Protein AF-A0A966RPZ7-F1 (afdb_monomer_lite)

pLDDT: mean 86.46, std 8.62, range [53.06, 96.19]

Secondary structure (DSSP, 8-state):
-HHHHHHHTS-HHHHHHH-SSHHHHHHHHHHHHHHHHHHHHHHHHHH-SSHHHHHHHHHHHHHHHH--GGG-HHHHHHHH-HHHHHHHHHHHHHHHHHHHHHHHHHHHHTTSS-TT--HHHHHHHHHHHHHHTT-TTTS-TTT--HHHHHHHHHHTT--

Structure (mmCIF, N/CA/C/O backbone):
data_AF-A0A966RPZ7-F1
#
_entry.id   AF-A0A966RPZ7-F1
#
loop_
_atom_site.group_PDB
_atom_site.id
_atom_site.type_symbol
_atom_site.label_atom_id
_atom_site.label_alt_id
_atom_site.label_comp_id
_atom_site.label_asym_id
_atom_site.label_entity_id
_atom_site.label_seq_id
_atom_site.pdbx_PDB_ins_code
_atom_site.Cartn_x
_atom_site.Cartn_y
_atom_site.Cartn_z
_atom_site.occupancy
_atom_site.B_iso_or_equiv
_atom_site.auth_seq_id
_atom_site.auth_comp_id
_atom_site.auth_asym_id
_atom_site.auth_atom_id
_atom_site.pdbx_PDB_model_num
ATOM 1 N N . MET A 1 1 ? 14.849 2.216 -19.683 1.00 87.88 1 MET A N 1
ATOM 2 C CA . MET A 1 1 ? 16.317 2.163 -19.504 1.00 87.88 1 MET A CA 1
ATOM 3 C C . MET A 1 1 ? 16.959 3.356 -20.179 1.00 87.88 1 MET A C 1
ATOM 5 O O . MET A 1 1 ? 17.577 4.141 -19.484 1.00 87.88 1 MET A O 1
ATOM 9 N N . ASP A 1 2 ? 16.749 3.534 -21.484 1.00 91.69 2 ASP A N 1
ATOM 10 C CA . ASP A 1 2 ? 17.320 4.649 -22.257 1.00 91.69 2 ASP A CA 1
ATOM 11 C C . ASP A 1 2 ? 16.908 6.021 -21.721 1.00 91.69 2 ASP A C 1
ATOM 13 O O . ASP A 1 2 ? 17.770 6.815 -21.358 1.00 91.69 2 ASP A O 1
ATOM 17 N N . GLU A 1 3 ? 15.604 6.250 -21.570 1.00 92.88 3 GLU A N 1
ATOM 18 C CA . GLU A 1 3 ? 15.068 7.498 -21.011 1.00 92.88 3 GLU A CA 1
ATOM 19 C C . GLU A 1 3 ? 15.597 7.771 -19.597 1.00 92.88 3 GLU A C 1
ATOM 21 O O . GLU A 1 3 ? 15.973 8.893 -19.278 1.00 92.88 3 GLU A O 1
ATOM 26 N N . ILE A 1 4 ? 15.705 6.731 -18.763 1.00 92.56 4 ILE A N 1
ATOM 27 C CA . ILE A 1 4 ? 16.219 6.838 -17.389 1.00 92.56 4 ILE A CA 1
ATOM 28 C C . ILE A 1 4 ? 17.702 7.227 -17.405 1.00 92.56 4 ILE A C 1
ATOM 30 O O . ILE A 1 4 ? 18.104 8.148 -16.701 1.00 92.56 4 ILE A O 1
ATOM 34 N N . ALA A 1 5 ? 18.510 6.568 -18.238 1.00 94.56 5 ALA A N 1
ATOM 35 C CA . ALA A 1 5 ? 19.933 6.861 -18.386 1.00 94.56 5 ALA A CA 1
ATOM 36 C C . ALA A 1 5 ? 20.159 8.305 -18.859 1.00 94.56 5 ALA A C 1
ATOM 38 O O . ALA A 1 5 ? 20.987 9.019 -18.294 1.00 94.56 5 ALA A O 1
ATOM 39 N N . GLN A 1 6 ? 19.372 8.752 -19.843 1.00 95.81 6 GLN A N 1
ATOM 40 C CA . GLN A 1 6 ? 19.404 10.122 -20.347 1.00 95.81 6 GLN A CA 1
ATOM 41 C C . GLN A 1 6 ? 19.022 11.133 -19.261 1.00 95.81 6 GLN A C 1
ATOM 43 O O . GLN A 1 6 ? 19.740 12.113 -19.061 1.00 95.81 6 GLN A O 1
ATOM 48 N N . HIS A 1 7 ? 17.932 10.885 -18.531 1.00 95.50 7 HIS A N 1
ATOM 49 C CA . HIS A 1 7 ? 17.450 11.784 -17.482 1.00 95.50 7 HIS A CA 1
ATOM 50 C C . HIS A 1 7 ? 18.437 11.887 -16.310 1.00 95.50 7 HIS A C 1
ATOM 52 O O . HIS A 1 7 ? 18.670 12.970 -15.781 1.00 95.50 7 HIS A O 1
ATOM 58 N N . MET A 1 8 ? 19.078 10.771 -15.950 1.00 94.50 8 MET A N 1
ATOM 59 C CA . MET A 1 8 ? 20.100 10.702 -14.902 1.00 94.50 8 MET A CA 1
ATOM 60 C C . MET A 1 8 ? 21.499 11.133 -15.372 1.00 94.50 8 MET A C 1
ATOM 62 O O . MET A 1 8 ? 22.409 11.208 -14.551 1.00 94.50 8 MET A O 1
ATOM 66 N N . ARG A 1 9 ? 21.691 11.412 -16.670 1.00 95.81 9 ARG A N 1
ATOM 67 C CA . ARG A 1 9 ? 22.994 11.732 -17.288 1.00 95.81 9 ARG A CA 1
ATOM 68 C C . ARG A 1 9 ? 24.070 10.667 -17.025 1.00 95.81 9 ARG A C 1
ATOM 70 O O . ARG A 1 9 ? 25.238 10.988 -16.816 1.00 95.81 9 ARG A O 1
ATOM 77 N N . ILE A 1 10 ? 23.680 9.393 -17.062 1.00 96.06 10 ILE A N 1
ATOM 78 C CA . ILE A 1 10 ? 24.576 8.236 -16.910 1.00 96.06 10 ILE A CA 1
ATOM 79 C C . ILE A 1 10 ? 24.491 7.317 -18.127 1.00 96.06 10 ILE A C 1
ATOM 81 O O . ILE A 1 10 ? 23.576 7.404 -18.943 1.00 96.06 10 ILE A O 1
ATOM 85 N N . SER A 1 11 ? 25.441 6.391 -18.254 1.00 96.19 11 SER A N 1
ATOM 86 C CA . SER A 1 11 ? 25.375 5.385 -19.314 1.00 96.19 11 SER A CA 1
ATOM 87 C C . SER A 1 11 ? 24.310 4.324 -19.006 1.00 96.19 11 SER A C 1
ATOM 89 O O . SER A 1 11 ? 24.119 3.937 -17.851 1.00 96.19 11 SER A O 1
ATOM 91 N N . LYS A 1 12 ? 23.678 3.750 -20.040 1.00 94.00 12 LYS A N 1
ATOM 92 C CA . LYS A 1 12 ? 22.817 2.561 -19.870 1.00 94.00 12 LYS A CA 1
ATOM 93 C C . LYS A 1 12 ? 23.569 1.420 -19.184 1.00 94.00 12 LYS A C 1
ATOM 95 O O . LYS A 1 12 ? 22.989 0.698 -18.382 1.00 94.00 12 LYS A O 1
ATOM 100 N N . LYS A 1 13 ? 24.866 1.277 -19.494 1.00 94.69 13 LYS A N 1
ATOM 101 C CA . LYS A 1 13 ? 25.752 0.266 -18.906 1.00 94.69 13 LYS A CA 1
ATOM 102 C C . LYS A 1 13 ? 25.809 0.404 -17.385 1.00 94.69 13 LYS A C 1
ATOM 104 O O . LYS A 1 13 ? 25.763 -0.607 -16.700 1.00 94.69 13 LYS A O 1
ATOM 109 N N . THR A 1 14 ? 25.819 1.632 -16.867 1.00 95.12 14 THR A N 1
ATOM 110 C CA . THR A 1 14 ? 25.744 1.910 -15.426 1.00 95.12 14 THR A CA 1
ATOM 111 C C . THR A 1 14 ? 24.462 1.346 -14.819 1.00 95.12 14 THR A C 1
ATOM 113 O O . THR A 1 14 ? 24.525 0.681 -13.795 1.00 95.12 14 THR A O 1
ATOM 116 N N . ILE A 1 15 ? 23.308 1.529 -15.468 1.00 94.00 15 ILE A N 1
ATOM 117 C CA . ILE A 1 15 ? 22.042 0.965 -14.974 1.00 94.00 15 ILE A CA 1
ATOM 118 C C . ILE A 1 15 ? 22.072 -0.566 -15.032 1.00 94.00 15 ILE A C 1
ATOM 120 O O . ILE A 1 15 ? 21.718 -1.208 -14.051 1.00 94.00 15 ILE A O 1
ATOM 124 N N . TYR A 1 16 ? 22.539 -1.156 -16.137 1.00 94.19 16 TYR A N 1
ATOM 125 C CA . TYR A 1 16 ? 22.589 -2.615 -16.302 1.00 94.19 16 TYR A CA 1
ATOM 126 C C . TYR A 1 16 ? 23.537 -3.326 -15.327 1.00 94.19 16 TYR A C 1
ATOM 128 O O . TYR A 1 16 ? 23.308 -4.492 -15.021 1.00 94.19 16 TYR A O 1
ATOM 136 N N . ILE A 1 17 ? 24.566 -2.639 -14.814 1.00 94.81 17 ILE A N 1
ATOM 137 C CA . ILE A 1 17 ? 25.428 -3.169 -13.743 1.00 94.81 17 ILE A CA 1
ATOM 138 C C . ILE A 1 17 ? 24.614 -3.456 -12.474 1.00 94.81 17 ILE A C 1
ATOM 140 O O . ILE A 1 17 ? 24.878 -4.442 -11.793 1.00 94.81 17 ILE A O 1
ATOM 144 N N . HIS A 1 18 ? 23.626 -2.615 -12.165 1.00 93.56 18 HIS A N 1
ATOM 145 C CA . HIS A 1 18 ? 22.795 -2.755 -10.967 1.00 93.56 18 HIS A CA 1
ATOM 146 C C . HIS A 1 18 ? 21.485 -3.506 -11.233 1.00 93.56 18 HIS A C 1
ATOM 148 O O . HIS A 1 18 ? 21.003 -4.230 -10.367 1.00 93.56 18 HIS A O 1
ATOM 154 N N . PHE A 1 19 ? 20.924 -3.357 -12.433 1.00 95.44 19 PHE A N 1
ATOM 155 C CA . PHE A 1 19 ? 19.638 -3.924 -12.828 1.00 95.44 19 PHE A CA 1
ATOM 156 C C . PHE A 1 19 ? 19.771 -4.655 -14.171 1.00 95.44 19 PHE A C 1
ATOM 158 O O . PHE A 1 19 ? 19.612 -4.035 -15.228 1.00 95.44 19 PHE A O 1
ATOM 165 N N . PRO A 1 20 ? 20.046 -5.972 -14.147 1.00 91.50 20 PRO A N 1
ATOM 166 C CA . PRO A 1 20 ? 20.156 -6.828 -15.326 1.00 91.50 20 PRO A CA 1
ATOM 167 C C . PRO A 1 20 ? 19.054 -6.657 -16.379 1.00 91.50 20 PRO A C 1
ATOM 169 O O . PRO A 1 20 ? 19.309 -6.821 -17.571 1.00 91.50 20 PRO A O 1
ATOM 172 N N . ASN A 1 21 ? 17.827 -6.332 -15.967 1.00 92.50 21 ASN A N 1
ATOM 173 C CA . ASN A 1 21 ? 16.709 -6.102 -16.874 1.00 92.50 21 ASN A CA 1
ATOM 174 C C . ASN A 1 21 ? 15.728 -5.043 -16.332 1.00 92.50 21 ASN A C 1
ATOM 176 O O . ASN A 1 21 ? 15.803 -4.611 -15.180 1.00 92.50 21 ASN A O 1
ATOM 180 N N . LYS A 1 22 ? 14.793 -4.615 -17.193 1.00 91.44 22 LYS A N 1
ATOM 181 C CA . LYS A 1 22 ? 13.767 -3.613 -16.856 1.00 91.44 22 LYS A CA 1
ATOM 182 C C . LYS A 1 22 ? 12.842 -4.085 -15.730 1.00 91.44 22 LYS A C 1
ATOM 184 O O . LYS A 1 22 ? 12.452 -3.264 -14.910 1.00 91.44 22 LYS A O 1
ATOM 189 N N . GLU A 1 23 ? 12.493 -5.370 -15.697 1.00 93.81 23 GLU A N 1
ATOM 190 C CA . GLU A 1 23 ? 11.582 -5.932 -14.692 1.00 93.81 23 GLU A CA 1
ATOM 191 C C . GLU A 1 23 ? 12.173 -5.819 -13.282 1.00 93.81 23 GLU A C 1
ATOM 193 O O . GLU A 1 23 ? 11.491 -5.341 -12.382 1.00 93.81 23 GLU A O 1
ATOM 198 N N . GLN A 1 24 ? 13.461 -6.125 -13.111 1.00 94.88 24 GLN A N 1
ATOM 199 C CA . GLN A 1 24 ? 14.155 -5.982 -11.832 1.00 94.88 24 GLN A CA 1
ATOM 200 C C . GLN A 1 24 ? 14.241 -4.519 -11.380 1.00 94.88 24 GLN A C 1
ATOM 202 O O . GLN A 1 24 ? 14.012 -4.225 -10.212 1.00 94.88 24 GLN A O 1
ATOM 207 N N . LEU A 1 25 ? 14.513 -3.582 -12.296 1.00 94.88 25 LEU A N 1
ATOM 208 C CA . LEU A 1 25 ? 14.484 -2.152 -11.967 1.00 94.88 25 LEU A CA 1
ATOM 209 C C . LEU A 1 25 ? 13.090 -1.704 -11.499 1.00 94.88 25 LEU A C 1
ATOM 211 O O . LEU A 1 25 ? 12.975 -0.943 -10.540 1.00 94.88 25 LEU A O 1
ATOM 215 N N . VAL A 1 26 ? 12.033 -2.166 -12.175 1.00 94.44 26 VAL A N 1
ATOM 216 C CA . VAL A 1 26 ? 10.645 -1.859 -11.801 1.00 94.44 26 VAL A CA 1
ATOM 217 C C . VAL A 1 26 ? 10.303 -2.460 -10.441 1.00 94.44 26 VAL A C 1
ATOM 219 O O . VAL A 1 26 ? 9.694 -1.776 -9.621 1.00 94.44 26 VAL A O 1
ATOM 222 N N . GLU A 1 27 ? 10.709 -3.702 -10.179 1.00 94.88 27 GLU A N 1
ATOM 223 C CA . GLU A 1 27 ? 10.473 -4.366 -8.898 1.00 94.88 27 GLU A CA 1
ATOM 224 C C . GLU A 1 27 ? 11.138 -3.616 -7.745 1.00 94.88 27 GLU A C 1
ATOM 226 O O . GLU A 1 27 ? 10.456 -3.249 -6.788 1.00 94.88 27 GLU A O 1
ATOM 231 N N . GLU A 1 28 ? 12.435 -3.335 -7.858 1.00 95.38 28 GLU A N 1
ATOM 232 C CA . GLU A 1 28 ? 13.187 -2.636 -6.814 1.00 95.38 28 GLU A CA 1
ATOM 233 C C . GLU A 1 28 ? 12.661 -1.213 -6.600 1.00 95.38 28 GLU A C 1
ATOM 235 O O . GLU A 1 28 ? 12.504 -0.771 -5.461 1.00 95.38 28 GLU A O 1
ATOM 240 N N . SER A 1 29 ? 12.294 -0.505 -7.674 1.00 93.12 29 SER A N 1
ATOM 241 C CA . SER A 1 29 ? 11.678 0.821 -7.573 1.00 93.12 29 SER A CA 1
ATOM 242 C C . SER A 1 29 ? 10.329 0.776 -6.847 1.00 93.12 29 SER A C 1
ATOM 244 O O . SER A 1 29 ? 10.091 1.576 -5.939 1.00 93.12 29 SER A O 1
ATOM 246 N N . ALA A 1 30 ? 9.464 -0.178 -7.198 1.00 92.19 30 ALA A N 1
ATOM 247 C CA . ALA A 1 30 ? 8.144 -0.309 -6.593 1.00 92.19 30 ALA A CA 1
ATOM 248 C C . ALA A 1 30 ? 8.225 -0.746 -5.122 1.00 92.19 30 ALA A C 1
ATOM 250 O O . ALA A 1 30 ? 7.494 -0.220 -4.282 1.00 92.19 30 ALA A O 1
ATOM 251 N N . ILE A 1 31 ? 9.139 -1.665 -4.789 1.00 92.25 31 ILE A N 1
ATOM 252 C CA . ILE A 1 31 ? 9.399 -2.088 -3.408 1.00 92.25 31 ILE A CA 1
ATOM 253 C C . ILE A 1 31 ? 9.951 -0.929 -2.579 1.00 92.25 31 ILE A C 1
ATOM 255 O O . ILE A 1 31 ? 9.432 -0.676 -1.494 1.00 92.25 31 ILE A O 1
ATOM 259 N N . THR A 1 32 ? 10.942 -0.199 -3.094 1.00 93.44 32 THR A N 1
ATOM 260 C CA . THR A 1 32 ? 11.539 0.949 -2.394 1.00 93.44 32 THR A CA 1
ATOM 261 C C . THR A 1 32 ? 10.487 2.018 -2.099 1.00 93.44 32 THR A C 1
ATOM 263 O O . THR A 1 32 ? 10.404 2.535 -0.985 1.00 93.44 32 THR A O 1
ATOM 266 N N . HIS A 1 33 ? 9.632 2.327 -3.078 1.00 89.25 33 HIS A N 1
ATOM 267 C CA . HIS A 1 33 ? 8.550 3.290 -2.893 1.00 89.25 33 HIS A CA 1
ATOM 268 C C . HIS A 1 33 ? 7.498 2.800 -1.885 1.00 89.25 33 HIS A C 1
ATOM 270 O O . HIS A 1 33 ? 7.073 3.557 -1.014 1.00 89.25 33 HIS A O 1
ATOM 276 N N . PHE A 1 34 ? 7.124 1.519 -1.945 1.00 88.69 34 PHE A N 1
ATOM 277 C CA . PHE A 1 34 ? 6.230 0.907 -0.964 1.00 88.69 34 PHE A CA 1
ATOM 278 C 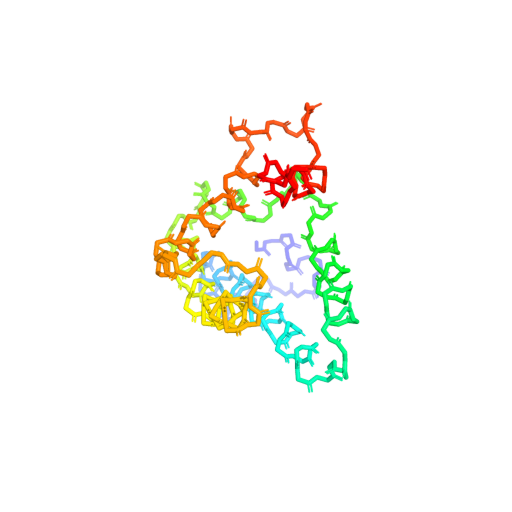C . PHE A 1 34 ? 6.802 0.988 0.460 1.00 88.69 34 PHE A C 1
ATOM 280 O O . PHE A 1 34 ? 6.102 1.383 1.390 1.00 88.69 34 PHE A O 1
ATOM 287 N N . GLU A 1 35 ? 8.077 0.646 0.645 1.00 91.44 35 GLU A N 1
ATOM 288 C CA . GLU A 1 35 ? 8.745 0.704 1.949 1.00 91.44 35 GLU A CA 1
ATOM 289 C C . GLU A 1 35 ? 8.816 2.128 2.497 1.00 91.44 35 GLU A C 1
ATOM 291 O O . GLU A 1 35 ? 8.581 2.330 3.690 1.00 91.44 35 GLU A O 1
ATOM 296 N N . TYR A 1 36 ? 9.057 3.112 1.628 1.00 90.75 36 TYR A N 1
ATOM 297 C CA . TYR A 1 36 ? 8.995 4.524 1.987 1.00 90.75 36 TYR A CA 1
ATOM 298 C C . TYR A 1 36 ? 7.615 4.905 2.548 1.00 90.75 36 TYR A C 1
ATOM 300 O O . TYR A 1 36 ? 7.535 5.444 3.653 1.00 90.75 36 TYR A O 1
ATOM 308 N N . ILE A 1 37 ? 6.526 4.563 1.847 1.00 86.75 37 ILE A N 1
ATOM 309 C CA . ILE A 1 37 ? 5.154 4.871 2.290 1.00 86.75 37 ILE A CA 1
ATOM 310 C C . ILE A 1 37 ? 4.825 4.162 3.611 1.00 86.75 37 ILE A C 1
ATOM 312 O O . ILE A 1 37 ? 4.330 4.789 4.547 1.00 86.75 37 ILE A O 1
ATOM 316 N N . ILE A 1 38 ? 5.130 2.867 3.732 1.00 87.25 38 ILE A N 1
ATOM 317 C CA . ILE A 1 38 ? 4.894 2.119 4.977 1.00 87.25 38 ILE A CA 1
ATOM 318 C C . ILE A 1 38 ? 5.695 2.712 6.140 1.00 87.25 38 ILE A C 1
ATOM 320 O O . ILE A 1 38 ? 5.180 2.802 7.255 1.00 87.25 38 ILE A O 1
ATOM 324 N N . GLY A 1 39 ? 6.938 3.131 5.893 1.00 90.38 39 GLY A N 1
ATOM 325 C CA . GLY A 1 39 ? 7.760 3.826 6.879 1.00 90.38 39 GLY A CA 1
ATOM 326 C C . GLY A 1 39 ? 7.086 5.103 7.376 1.00 90.38 39 GLY A C 1
ATOM 327 O O . GLY A 1 39 ? 6.960 5.292 8.584 1.00 90.38 39 GLY A O 1
ATOM 328 N N . ARG A 1 40 ? 6.567 5.927 6.458 1.00 89.56 40 ARG A N 1
ATOM 329 C CA . ARG A 1 40 ? 5.824 7.158 6.773 1.00 89.56 40 ARG A CA 1
ATOM 330 C C . ARG A 1 40 ? 4.585 6.890 7.623 1.00 89.56 40 ARG A C 1
ATOM 332 O O . ARG A 1 40 ? 4.412 7.545 8.648 1.00 89.56 40 ARG A O 1
ATOM 339 N N . ILE A 1 41 ? 3.773 5.901 7.246 1.00 86.88 41 ILE A N 1
ATOM 340 C CA . ILE A 1 41 ? 2.580 5.491 8.006 1.00 86.88 41 ILE A CA 1
ATOM 341 C C . ILE A 1 41 ? 2.969 5.088 9.432 1.00 86.88 41 ILE A C 1
ATOM 343 O O . ILE A 1 41 ? 2.403 5.601 10.392 1.00 86.88 41 ILE A O 1
ATOM 347 N N . LYS A 1 42 ? 3.986 4.228 9.586 1.00 87.00 42 LYS A N 1
ATOM 348 C CA . LYS A 1 42 ? 4.474 3.795 10.906 1.00 87.00 42 LYS A CA 1
ATOM 349 C C . LYS A 1 42 ? 4.985 4.970 11.741 1.00 87.00 42 LYS A C 1
ATOM 351 O O . LYS A 1 42 ? 4.731 5.019 12.941 1.00 87.00 42 LYS A O 1
ATOM 356 N N . THR A 1 43 ? 5.696 5.917 11.130 1.00 90.50 43 THR A N 1
ATOM 357 C CA . THR A 1 43 ? 6.157 7.131 11.815 1.00 90.50 43 THR A CA 1
ATOM 358 C C . THR A 1 43 ? 4.986 7.972 12.314 1.00 90.50 43 THR A C 1
ATOM 360 O O . THR A 1 43 ? 5.003 8.366 13.477 1.00 90.50 43 THR A O 1
ATOM 363 N N . ILE A 1 44 ? 3.968 8.200 11.478 1.00 88.38 44 ILE A N 1
ATOM 364 C CA . ILE A 1 44 ? 2.758 8.946 11.853 1.00 88.38 44 ILE A CA 1
ATOM 365 C C . ILE A 1 44 ? 2.063 8.266 13.037 1.00 88.38 44 ILE A C 1
ATOM 367 O O . ILE A 1 44 ? 1.853 8.910 14.063 1.00 88.38 44 ILE A O 1
ATOM 371 N N . SER A 1 45 ? 1.805 6.959 12.946 1.00 82.94 45 SER A N 1
ATOM 372 C CA . SER A 1 45 ? 1.154 6.201 14.022 1.00 82.94 45 SER A CA 1
ATOM 373 C C . SER A 1 45 ? 1.939 6.210 15.335 1.00 82.94 45 SER A C 1
ATOM 375 O O . SER A 1 45 ? 1.347 6.274 16.406 1.00 82.94 45 SER A O 1
ATOM 377 N N . ASN A 1 46 ? 3.274 6.191 15.283 1.00 85.94 46 ASN A N 1
ATOM 378 C CA . ASN A 1 46 ? 4.104 6.218 16.491 1.00 85.94 46 ASN A CA 1
ATOM 379 C C . ASN A 1 46 ? 4.227 7.614 17.126 1.00 85.94 46 ASN A C 1
ATOM 381 O O . ASN A 1 46 ? 4.533 7.717 18.312 1.00 85.94 46 ASN A O 1
ATOM 385 N N . GLN A 1 47 ? 4.068 8.687 16.347 1.00 88.50 47 GLN A N 1
ATOM 386 C CA . GLN A 1 47 ? 4.257 10.068 16.811 1.00 88.50 47 GLN A CA 1
ATOM 387 C C . GLN A 1 47 ? 2.945 10.777 17.154 1.00 88.50 47 GLN A C 1
ATOM 389 O O . GLN A 1 47 ? 2.963 11.800 17.848 1.00 88.50 47 GLN A O 1
ATOM 394 N N . ALA A 1 48 ? 1.814 10.272 16.662 1.00 80.31 48 ALA A N 1
ATOM 395 C CA . ALA A 1 48 ? 0.521 10.875 16.908 1.00 80.31 48 ALA A CA 1
ATOM 396 C C . ALA A 1 48 ? 0.144 10.778 18.392 1.00 80.31 48 ALA A C 1
ATOM 398 O O . ALA A 1 48 ? 0.066 9.704 18.983 1.00 80.31 48 ALA A O 1
ATOM 399 N N . LYS A 1 49 ? -0.101 11.941 18.999 1.00 76.31 49 LYS A N 1
ATOM 400 C CA . LYS A 1 49 ? -0.533 12.056 20.401 1.00 76.31 49 LYS A CA 1
ATOM 401 C C . LYS A 1 49 ? -2.037 11.840 20.574 1.00 76.31 49 LYS A C 1
ATOM 403 O O . LYS A 1 49 ? -2.487 11.575 21.682 1.00 76.31 49 LYS A O 1
ATOM 408 N N . ASP A 1 50 ? -2.790 11.988 19.488 1.00 78.81 50 ASP A N 1
ATOM 409 C CA . ASP A 1 50 ? -4.247 11.932 19.441 1.00 78.81 50 ASP A CA 1
ATOM 410 C C . ASP A 1 50 ? -4.680 11.145 18.185 1.00 78.81 50 ASP A C 1
ATOM 412 O O . ASP A 1 50 ? -4.169 11.442 17.096 1.00 78.81 50 ASP A O 1
ATOM 416 N N . PRO A 1 51 ? -5.613 10.178 18.299 1.00 73.12 51 PRO A N 1
ATOM 417 C CA . PRO A 1 51 ? -6.145 9.424 17.159 1.00 73.12 51 PRO A CA 1
ATOM 418 C C . PRO A 1 51 ? -6.714 10.288 16.018 1.00 73.12 51 PRO A C 1
ATOM 420 O O . PRO A 1 51 ? -6.618 9.909 14.854 1.00 73.12 51 PRO A O 1
ATOM 423 N N . ILE A 1 52 ? -7.285 11.460 16.311 1.00 75.44 52 ILE A N 1
ATOM 424 C CA . ILE A 1 52 ? -7.806 12.396 15.303 1.00 75.44 52 ILE A CA 1
ATOM 425 C C . ILE A 1 52 ? -6.652 13.020 14.508 1.00 75.44 52 ILE A C 1
ATOM 427 O O . ILE A 1 52 ? -6.725 13.135 13.282 1.00 75.44 52 ILE A O 1
ATOM 431 N N . ILE A 1 53 ? -5.562 13.391 15.190 1.00 79.62 53 ILE A N 1
ATOM 432 C CA . ILE A 1 53 ? -4.355 13.926 14.542 1.00 79.62 53 ILE A CA 1
ATOM 433 C C . ILE A 1 53 ? -3.703 12.844 13.678 1.00 79.62 53 ILE A C 1
ATOM 435 O O . ILE A 1 53 ? -3.304 13.136 12.549 1.00 79.62 53 ILE A O 1
ATOM 439 N N . GLU A 1 54 ? -3.641 11.605 14.176 1.00 82.12 54 GLU A N 1
ATOM 440 C CA . GLU A 1 54 ? -3.160 10.449 13.415 1.00 82.12 54 GLU A CA 1
ATOM 441 C C . GLU A 1 54 ? -3.947 10.288 12.111 1.00 82.12 54 GLU A C 1
ATOM 443 O O . GLU A 1 54 ? -3.366 10.292 11.026 1.00 82.12 54 GLU A O 1
ATOM 448 N N . LEU A 1 55 ? -5.278 10.230 12.205 1.00 78.44 55 LEU A N 1
ATOM 449 C CA . LEU A 1 55 ? -6.168 10.072 11.055 1.00 78.44 55 LEU A CA 1
ATOM 450 C C . LEU A 1 55 ? -5.994 11.194 10.030 1.00 78.44 55 LEU A C 1
ATOM 452 O O . LEU A 1 55 ? -5.901 10.927 8.831 1.00 78.44 55 LEU A O 1
ATOM 456 N N . TYR A 1 56 ? -5.909 12.447 10.484 1.00 78.94 56 TYR A N 1
ATOM 457 C CA . TYR A 1 56 ? -5.687 13.583 9.593 1.00 78.94 56 TYR A CA 1
ATOM 458 C C . TYR A 1 56 ? -4.339 13.487 8.863 1.00 78.94 56 TYR A C 1
ATOM 460 O O . TYR A 1 56 ? -4.267 13.713 7.652 1.00 78.94 56 TYR A O 1
ATOM 468 N N . GLN A 1 57 ? -3.270 13.116 9.573 1.00 84.88 57 GLN A N 1
ATOM 469 C CA . GLN A 1 57 ? -1.937 12.957 8.988 1.00 84.88 57 GLN A CA 1
ATOM 470 C C . GLN A 1 57 ? -1.875 11.783 8.005 1.00 84.88 57 GLN A C 1
ATOM 472 O O . GLN A 1 57 ? -1.328 11.944 6.915 1.00 84.88 57 GLN A O 1
ATOM 477 N N . LEU A 1 58 ? -2.491 10.645 8.337 1.00 83.69 58 LEU A N 1
ATOM 478 C CA . LEU A 1 58 ? -2.598 9.490 7.443 1.00 83.69 58 LEU A CA 1
ATOM 479 C C . LEU A 1 58 ? -3.396 9.828 6.178 1.00 83.69 58 LEU A C 1
ATOM 481 O O . LEU A 1 58 ? -2.956 9.507 5.075 1.00 83.69 58 LEU A O 1
ATOM 485 N N . LYS A 1 59 ? -4.526 10.535 6.308 1.00 78.19 59 LYS A N 1
ATOM 486 C CA . LYS A 1 59 ? -5.327 10.997 5.162 1.00 78.19 59 LYS A CA 1
ATOM 487 C C . LYS A 1 59 ? -4.544 11.960 4.268 1.00 78.19 59 LYS A C 1
ATOM 489 O O . LYS A 1 59 ? -4.622 11.870 3.040 1.00 78.19 59 LYS A O 1
ATOM 494 N N . LYS A 1 60 ? -3.777 12.874 4.870 1.00 81.88 60 LYS A N 1
ATOM 495 C CA . LYS A 1 60 ? -2.919 13.810 4.135 1.00 81.88 60 LYS A CA 1
ATOM 496 C C . LYS A 1 60 ? -1.828 13.071 3.361 1.00 81.88 60 LYS A C 1
ATOM 498 O O . LYS A 1 60 ? -1.644 13.357 2.183 1.00 81.88 60 LYS A O 1
ATOM 503 N N . GLU A 1 61 ? -1.150 12.120 4.001 1.00 82.50 61 GLU A N 1
ATOM 504 C CA . GLU A 1 61 ? -0.130 11.290 3.354 1.00 82.50 61 GLU A CA 1
ATOM 505 C C . GLU A 1 61 ? -0.743 10.482 2.200 1.00 82.50 61 GLU A C 1
ATOM 507 O O . GLU A 1 61 ? -0.223 10.513 1.091 1.00 82.50 61 GLU A O 1
ATOM 512 N N . ALA A 1 62 ? -1.900 9.843 2.408 1.00 75.19 62 ALA A N 1
ATOM 513 C CA . ALA A 1 62 ? -2.590 9.086 1.362 1.00 75.19 62 ALA A CA 1
ATOM 514 C C . ALA A 1 62 ? -2.931 9.960 0.142 1.00 75.19 62 ALA A C 1
ATOM 516 O O . ALA A 1 62 ? -2.582 9.611 -0.982 1.00 75.19 62 ALA A O 1
ATOM 517 N N . THR A 1 63 ? -3.533 11.135 0.353 1.00 70.31 63 THR A N 1
ATOM 518 C CA . THR A 1 63 ? -3.916 12.056 -0.738 1.00 70.31 63 THR A CA 1
ATOM 519 C C . THR A 1 63 ? -2.719 12.488 -1.596 1.00 70.31 63 THR A C 1
ATOM 521 O O . THR A 1 63 ? -2.850 12.634 -2.811 1.00 70.31 63 THR A O 1
ATOM 524 N N . GLN A 1 64 ? -1.531 12.650 -1.000 1.00 72.31 64 GLN A N 1
ATOM 525 C CA . GLN A 1 64 ? -0.318 13.009 -1.746 1.00 72.31 64 GLN A CA 1
ATOM 526 C C . GLN A 1 64 ? 0.086 11.933 -2.761 1.00 72.31 64 GLN A C 1
ATOM 528 O O . GLN A 1 64 ? 0.539 12.271 -3.853 1.00 72.31 64 GLN A O 1
ATOM 533 N N . HIS A 1 65 ? -0.139 10.658 -2.440 1.00 69.62 65 HIS A N 1
ATOM 534 C CA . HIS A 1 65 ? 0.249 9.523 -3.285 1.00 69.62 65 HIS A CA 1
ATOM 535 C C . HIS A 1 65 ? -0.862 9.046 -4.237 1.00 69.62 65 HIS A C 1
ATOM 537 O O . HIS A 1 65 ? -0.598 8.239 -5.124 1.00 69.62 65 HIS A O 1
ATOM 543 N N . LEU A 1 66 ? -2.090 9.560 -4.098 1.00 62.94 66 LEU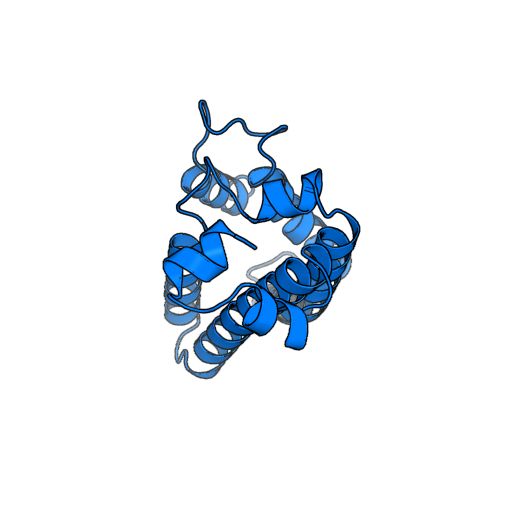 A N 1
ATOM 544 C CA . LEU A 1 66 ? -3.245 9.196 -4.939 1.00 62.94 66 LEU A CA 1
ATOM 545 C C . LEU A 1 66 ? -3.458 10.133 -6.144 1.00 62.94 66 LEU A C 1
ATOM 547 O O . LEU A 1 66 ? -4.225 9.818 -7.045 1.00 62.94 66 LEU A O 1
ATOM 551 N N . SER A 1 67 ? -2.771 11.276 -6.189 1.00 53.06 6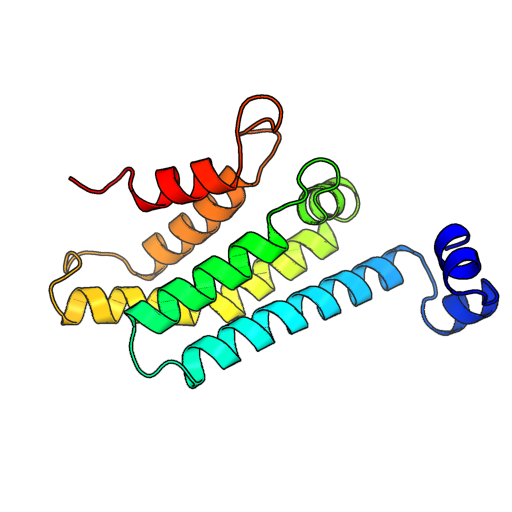7 SER A N 1
ATOM 552 C CA . SER A 1 67 ? -3.135 12.428 -7.032 1.00 53.06 67 SER A CA 1
ATOM 553 C C . SER A 1 67 ? -2.697 12.394 -8.512 1.00 53.06 67 SER A C 1
ATOM 555 O O . SER A 1 67 ? -2.666 13.438 -9.158 1.00 53.06 67 SER A O 1
ATOM 557 N N . ASN A 1 68 ? -2.380 11.234 -9.102 1.00 54.72 68 ASN A N 1
ATOM 558 C CA . ASN A 1 68 ? -1.965 11.177 -10.517 1.00 54.72 68 ASN A CA 1
ATOM 559 C C . ASN A 1 68 ? -2.481 9.927 -11.256 1.00 54.72 68 ASN A C 1
ATOM 561 O O . ASN A 1 68 ? -1.757 8.965 -11.520 1.00 54.72 68 ASN A O 1
ATOM 565 N N . GLU A 1 69 ? -3.768 9.956 -11.600 1.00 56.12 69 GLU A N 1
ATOM 566 C CA . GLU A 1 69 ? -4.540 8.789 -12.047 1.00 56.12 69 GLU A CA 1
ATOM 567 C C . GLU A 1 69 ? -4.236 8.337 -13.488 1.00 56.12 69 GLU A C 1
ATOM 569 O O . GLU A 1 69 ? -4.120 7.138 -13.742 1.00 56.12 69 GLU A O 1
ATOM 574 N N . LYS A 1 70 ? -3.992 9.266 -14.428 1.00 53.44 70 LYS A N 1
ATOM 575 C CA . LYS A 1 70 ? -3.722 8.937 -15.849 1.00 53.44 70 LYS A CA 1
ATOM 576 C C . LYS A 1 70 ? -2.469 8.083 -16.078 1.00 53.44 70 LYS A C 1
ATOM 578 O O . LYS A 1 70 ? -2.361 7.432 -17.110 1.00 53.44 70 LYS A O 1
ATOM 583 N N . ASN A 1 71 ? -1.540 8.072 -15.122 1.00 59.97 71 ASN A N 1
ATOM 584 C CA . ASN A 1 71 ? -0.311 7.277 -15.149 1.00 59.97 71 ASN A CA 1
ATOM 585 C C . ASN A 1 71 ? -0.168 6.408 -13.892 1.00 59.97 71 ASN A C 1
ATOM 587 O O . ASN A 1 71 ? 0.963 6.107 -13.504 1.00 59.97 71 ASN A O 1
ATOM 591 N N . SER A 1 72 ? -1.285 6.015 -13.259 1.00 72.38 72 SER A N 1
ATOM 592 C CA . SER A 1 72 ? -1.283 5.301 -11.976 1.00 72.38 72 SER A CA 1
ATOM 593 C C . SER A 1 72 ? -0.250 4.164 -11.967 1.00 72.38 72 SER A C 1
ATOM 595 O O . SER A 1 72 ? -0.387 3.194 -12.727 1.00 72.38 72 SER A O 1
ATOM 597 N N . PRO A 1 73 ? 0.791 4.248 -11.116 1.00 77.44 73 PRO A N 1
ATOM 598 C CA . PRO A 1 73 ? 1.789 3.192 -10.999 1.00 77.44 73 PRO A CA 1
ATOM 599 C C . PRO A 1 73 ? 1.158 1.841 -10.655 1.00 77.44 73 PRO A C 1
ATOM 601 O O . PRO A 1 73 ? 1.630 0.807 -11.119 1.00 77.44 73 PRO A O 1
ATOM 604 N N . GLN A 1 74 ? 0.052 1.841 -9.901 1.00 78.56 74 GLN A N 1
ATOM 605 C CA . GLN A 1 74 ? -0.670 0.621 -9.544 1.00 78.56 74 GLN A CA 1
ATOM 606 C C . GLN A 1 74 ? -1.281 -0.064 -10.769 1.00 78.56 74 GLN A C 1
ATOM 608 O O . GLN A 1 74 ? -1.079 -1.265 -10.946 1.00 78.56 74 GLN A O 1
ATOM 613 N N . TYR A 1 75 ? -1.953 0.692 -11.645 1.00 79.81 75 TYR A N 1
ATOM 614 C CA . TYR A 1 75 ? -2.526 0.142 -12.877 1.00 79.81 75 TYR A CA 1
ATOM 615 C C . TYR A 1 75 ? -1.436 -0.406 -13.806 1.00 79.81 75 TYR A C 1
ATOM 617 O O . TYR A 1 75 ? -1.545 -1.517 -14.328 1.00 79.81 75 TYR A O 1
ATOM 625 N N . GLN A 1 76 ? -0.336 0.335 -13.970 1.00 84.69 76 GLN A N 1
ATOM 626 C CA . GLN A 1 76 ? 0.791 -0.120 -14.788 1.00 84.69 76 GLN A CA 1
ATOM 627 C C . GLN A 1 76 ? 1.422 -1.405 -14.235 1.00 84.69 76 GLN A C 1
ATOM 629 O O . GLN A 1 76 ? 1.733 -2.318 -15.004 1.00 84.69 76 GLN A O 1
ATOM 634 N N . LEU A 1 77 ? 1.579 -1.512 -12.912 1.00 88.50 77 LEU A N 1
ATOM 635 C CA . LEU A 1 77 ? 2.064 -2.731 -12.268 1.00 88.50 77 LEU A CA 1
ATOM 636 C C . LEU A 1 77 ? 1.089 -3.896 -12.462 1.00 88.50 77 LEU A C 1
ATOM 638 O O . LEU A 1 77 ? 1.529 -4.989 -12.800 1.00 88.50 77 LEU A O 1
ATOM 642 N N . GLN A 1 78 ? -0.217 -3.680 -12.304 1.00 86.69 78 GLN A N 1
ATOM 643 C CA . GLN A 1 78 ? -1.227 -4.721 -12.509 1.00 86.69 78 GLN A CA 1
ATOM 644 C C . GLN A 1 78 ? -1.219 -5.248 -13.951 1.00 86.69 78 GLN A C 1
ATOM 646 O O . GLN A 1 78 ? -1.222 -6.462 -14.156 1.00 86.69 78 GLN A O 1
ATOM 651 N N . LYS A 1 79 ? -1.162 -4.348 -14.941 1.00 86.44 79 LYS A N 1
ATOM 652 C CA . LYS A 1 79 ? -1.240 -4.688 -16.368 1.00 86.44 79 LYS A CA 1
ATOM 653 C C . LYS A 1 79 ? 0.041 -5.309 -16.916 1.00 86.44 79 LYS A C 1
ATOM 655 O O . LYS A 1 79 ? -0.019 -6.295 -17.645 1.00 86.44 79 LYS A O 1
ATOM 660 N N . PHE A 1 80 ? 1.195 -4.723 -16.600 1.00 91.06 80 PHE A N 1
ATOM 661 C CA . PHE A 1 80 ? 2.466 -5.089 -17.234 1.00 91.06 80 PHE A CA 1
ATOM 662 C C . PHE A 1 80 ? 3.373 -5.943 -16.343 1.00 91.06 80 PHE A C 1
ATOM 664 O O . PHE A 1 80 ? 4.239 -6.641 -16.865 1.00 91.06 80 PHE A O 1
ATOM 671 N N . TYR A 1 81 ? 3.175 -5.926 -15.020 1.00 93.88 81 TYR A N 1
ATOM 672 C CA . TYR A 1 81 ? 4.007 -6.654 -14.055 1.00 93.88 81 TYR A CA 1
ATOM 673 C C . TYR A 1 81 ? 3.171 -7.358 -12.965 1.00 93.88 81 TYR A C 1
ATOM 675 O O . TYR A 1 81 ? 3.389 -7.144 -11.765 1.00 93.88 81 TYR A O 1
ATOM 683 N N . PRO A 1 82 ? 2.222 -8.241 -13.338 1.00 92.62 82 PRO A N 1
ATOM 684 C CA . PRO A 1 82 ? 1.240 -8.806 -12.407 1.00 92.62 82 PRO A CA 1
ATOM 685 C C . PRO A 1 82 ? 1.871 -9.568 -11.230 1.00 92.62 82 PRO A C 1
ATOM 687 O O . PRO A 1 82 ? 1.323 -9.575 -10.128 1.00 92.62 82 PRO A O 1
ATOM 690 N N . LYS A 1 83 ? 3.055 -10.172 -11.416 1.00 95.19 83 LYS A N 1
ATOM 691 C CA . LYS A 1 83 ? 3.801 -10.837 -10.332 1.00 95.19 83 LYS A CA 1
ATOM 692 C C . LYS A 1 83 ? 4.262 -9.844 -9.258 1.00 95.19 83 LYS A C 1
ATOM 694 O O . LYS A 1 83 ? 4.074 -10.111 -8.069 1.00 95.19 83 LYS A O 1
ATOM 699 N N . ILE A 1 84 ? 4.809 -8.698 -9.673 1.00 94.69 84 ILE A N 1
ATOM 700 C CA . ILE A 1 84 ? 5.234 -7.613 -8.776 1.00 94.69 84 ILE A 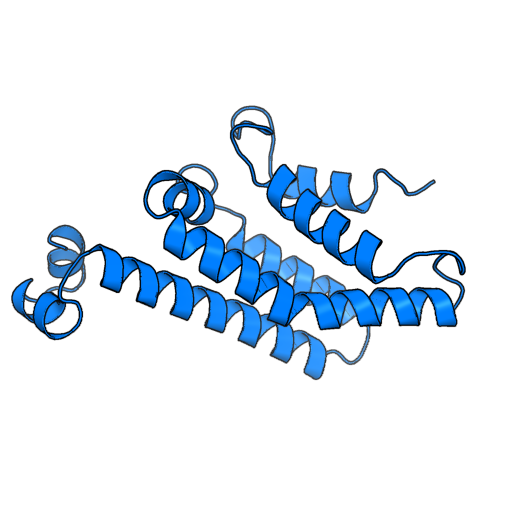CA 1
ATOM 701 C C . ILE A 1 84 ? 4.006 -7.047 -8.056 1.00 94.69 84 ILE A C 1
ATOM 703 O O . ILE A 1 84 ? 4.009 -6.928 -6.832 1.00 94.69 84 ILE A O 1
ATOM 707 N N . TYR A 1 85 ? 2.918 -6.799 -8.790 1.00 91.38 85 TYR A N 1
ATOM 708 C CA . TYR A 1 85 ? 1.657 -6.322 -8.217 1.00 91.38 85 TYR A CA 1
ATOM 709 C C . TYR A 1 85 ? 1.114 -7.260 -7.124 1.00 91.38 85 TYR A C 1
ATOM 711 O O . TYR A 1 85 ? 0.828 -6.823 -6.008 1.00 91.38 85 TYR A O 1
ATOM 719 N N . VAL A 1 86 ? 1.041 -8.571 -7.387 1.00 92.31 86 VAL A N 1
ATOM 720 C CA . VAL A 1 86 ? 0.590 -9.566 -6.395 1.00 92.31 86 VAL A CA 1
ATOM 721 C C . VAL A 1 86 ? 1.513 -9.605 -5.172 1.00 92.31 86 VAL A C 1
ATOM 723 O O . VAL A 1 86 ? 1.029 -9.729 -4.043 1.00 92.31 86 VAL A O 1
ATOM 726 N N . LYS A 1 87 ? 2.833 -9.488 -5.367 1.00 93.56 87 LYS A N 1
ATOM 727 C CA . LYS A 1 87 ? 3.815 -9.434 -4.273 1.00 93.56 87 LYS A CA 1
ATOM 728 C C . LYS A 1 87 ? 3.585 -8.210 -3.382 1.00 93.56 87 LYS A C 1
ATOM 730 O O . LYS A 1 87 ? 3.491 -8.369 -2.163 1.00 93.56 87 LYS A O 1
ATOM 735 N N . LEU A 1 88 ? 3.421 -7.025 -3.972 1.00 90.75 88 LEU A N 1
ATOM 736 C CA . LEU A 1 88 ? 3.132 -5.788 -3.239 1.00 90.75 88 LEU A CA 1
ATOM 737 C C . LEU A 1 88 ? 1.790 -5.864 -2.507 1.00 90.75 88 LEU A C 1
ATOM 739 O O . LEU A 1 88 ? 1.741 -5.566 -1.320 1.00 90.75 88 LEU A O 1
ATOM 743 N N . LYS A 1 89 ? 0.736 -6.378 -3.151 1.00 89.00 89 LYS A N 1
ATOM 744 C CA . LYS A 1 89 ? -0.591 -6.573 -2.542 1.00 89.00 89 LYS A CA 1
ATOM 745 C C . LYS A 1 89 ? -0.537 -7.433 -1.276 1.00 89.00 89 LYS A C 1
ATOM 747 O O . LYS A 1 89 ? -1.154 -7.113 -0.259 1.00 89.00 89 LYS A O 1
ATOM 752 N N . LYS A 1 90 ? 0.209 -8.542 -1.325 1.00 91.62 90 LYS A N 1
ATOM 753 C CA . LYS A 1 90 ? 0.410 -9.420 -0.160 1.00 91.62 90 LYS A CA 1
ATOM 754 C C . LYS A 1 90 ? 1.181 -8.706 0.948 1.00 91.62 90 LYS A C 1
ATOM 756 O O . LYS A 1 90 ? 0.834 -8.852 2.119 1.00 91.62 90 LYS A O 1
ATOM 761 N N . ARG A 1 91 ? 2.215 -7.941 0.586 1.00 91.25 91 ARG A N 1
ATOM 762 C CA . ARG A 1 91 ? 3.034 -7.194 1.545 1.00 91.25 91 ARG A CA 1
ATOM 763 C C . ARG A 1 91 ? 2.242 -6.069 2.209 1.00 91.25 91 ARG A C 1
ATOM 765 O O . ARG A 1 91 ? 2.289 -5.956 3.424 1.00 91.25 91 ARG A O 1
ATOM 772 N N . GLU A 1 92 ? 1.457 -5.320 1.446 1.00 88.12 92 GLU A N 1
ATOM 773 C CA . GLU A 1 92 ? 0.537 -4.292 1.940 1.00 88.12 92 GLU A CA 1
ATOM 774 C C . GLU A 1 92 ? -0.416 -4.854 2.996 1.00 88.12 92 GLU A C 1
ATOM 776 O O . GLU A 1 92 ? -0.466 -4.347 4.113 1.00 88.12 92 GLU A O 1
ATOM 781 N N . PHE A 1 93 ? -1.112 -5.952 2.683 1.00 90.31 93 PHE A N 1
ATOM 782 C CA . PHE A 1 93 ? -2.021 -6.585 3.640 1.00 90.31 93 PHE A CA 1
ATOM 783 C C . PHE A 1 93 ? -1.287 -7.069 4.898 1.00 90.31 93 PHE A C 1
ATOM 785 O O . PHE A 1 93 ? -1.789 -6.916 6.007 1.00 90.31 93 PHE A O 1
ATOM 792 N N . LYS A 1 94 ? -0.080 -7.627 4.751 1.00 90.88 94 LYS A N 1
ATOM 793 C CA . LYS A 1 94 ? 0.731 -8.084 5.887 1.00 90.88 94 LYS A CA 1
ATOM 794 C C . LYS A 1 94 ? 1.171 -6.927 6.792 1.00 90.88 94 LYS A C 1
ATOM 796 O O . LYS A 1 94 ? 1.120 -7.070 8.012 1.00 90.88 94 LYS A O 1
ATOM 801 N N . GLU A 1 95 ? 1.629 -5.823 6.205 1.00 88.25 95 GLU A N 1
ATOM 802 C CA . GLU A 1 95 ? 2.170 -4.679 6.945 1.00 88.25 95 GLU A CA 1
ATOM 803 C C . GLU A 1 95 ? 1.062 -3.822 7.563 1.00 88.25 95 GLU A C 1
ATOM 805 O O . GLU A 1 95 ? 1.164 -3.466 8.732 1.00 88.25 95 GLU A O 1
ATOM 810 N N . LEU A 1 96 ? -0.003 -3.524 6.813 1.00 85.31 96 LEU A N 1
ATOM 811 C CA . LEU A 1 96 ? -1.068 -2.607 7.237 1.00 85.31 96 LEU A CA 1
ATOM 812 C C . LEU A 1 96 ? -2.280 -3.315 7.853 1.00 85.31 96 LEU A C 1
ATOM 814 O O . LEU A 1 96 ? -2.981 -2.732 8.679 1.00 85.31 96 LEU A O 1
ATOM 818 N N . GLY A 1 97 ? -2.518 -4.583 7.510 1.00 88.69 97 GLY A N 1
ATOM 819 C CA . GLY A 1 97 ? -3.684 -5.330 7.987 1.00 88.69 97 GLY A CA 1
ATOM 820 C C . GLY A 1 97 ? -3.716 -5.487 9.506 1.00 88.69 97 GLY A C 1
ATOM 821 O O . GLY A 1 97 ? -4.791 -5.433 10.097 1.00 88.69 97 GLY A O 1
ATOM 822 N N . LYS A 1 98 ? -2.550 -5.598 10.161 1.00 86.19 98 LYS A N 1
ATOM 823 C CA . LYS A 1 98 ? -2.457 -5.636 11.631 1.00 86.19 98 LYS A CA 1
ATOM 824 C C . LYS A 1 98 ? -2.890 -4.322 12.279 1.00 86.19 98 LYS A C 1
ATOM 826 O O . LYS A 1 98 ? -3.632 -4.360 13.254 1.00 86.19 98 LYS A O 1
ATOM 831 N N . PHE A 1 99 ? -2.460 -3.183 11.731 1.00 82.75 99 PHE A N 1
ATOM 832 C CA . PHE A 1 99 ? -2.875 -1.868 12.225 1.00 82.75 99 PHE A CA 1
ATOM 833 C C . PHE A 1 99 ? -4.389 -1.717 12.118 1.00 82.75 99 PHE A C 1
ATOM 835 O O . PHE A 1 99 ? -5.048 -1.428 13.111 1.00 82.75 99 PHE A O 1
ATOM 842 N N . PHE A 1 100 ? -4.949 -2.028 10.947 1.00 86.00 100 PHE A N 1
ATOM 843 C CA . PHE A 1 100 ? -6.388 -1.945 10.728 1.00 86.00 100 PHE A CA 1
ATOM 844 C C . PHE A 1 100 ? -7.175 -2.893 11.643 1.00 86.00 100 PHE A C 1
ATOM 846 O O . PHE A 1 100 ? -8.112 -2.467 12.313 1.00 86.00 100 PHE A O 1
ATOM 853 N N . SER A 1 101 ? -6.750 -4.157 11.752 1.00 91.00 101 SER A N 1
ATOM 854 C CA . SER A 1 101 ? -7.385 -5.143 12.638 1.00 91.00 101 SER A CA 1
ATOM 855 C C . SER A 1 101 ? -7.402 -4.674 14.095 1.00 91.00 101 SER A C 1
ATOM 857 O O . SER A 1 101 ? -8.408 -4.829 14.783 1.00 91.00 101 SER A O 1
ATOM 859 N N . ASN A 1 102 ? -6.300 -4.087 14.572 1.00 89.25 102 ASN A N 1
ATOM 860 C CA . ASN A 1 102 ? -6.209 -3.554 15.929 1.00 89.25 102 ASN A CA 1
ATOM 861 C C . ASN A 1 102 ? -7.135 -2.349 16.130 1.00 89.25 102 ASN A C 1
ATOM 863 O O . ASN A 1 102 ? -7.793 -2.264 17.165 1.00 89.25 102 ASN A O 1
ATOM 867 N N . SER A 1 103 ? -7.245 -1.458 15.139 1.00 84.81 103 SER A N 1
ATOM 868 C CA . SER A 1 103 ? -8.190 -0.337 15.182 1.00 84.81 103 SER A CA 1
ATOM 869 C C . SER A 1 103 ? -9.642 -0.811 15.263 1.00 84.81 103 SER A C 1
ATOM 871 O O . SER A 1 103 ? -10.407 -0.273 16.060 1.00 84.81 103 SER A O 1
ATOM 873 N N . ILE A 1 104 ? -10.015 -1.858 14.515 1.00 88.50 104 ILE A N 1
ATOM 874 C CA . ILE A 1 104 ? -11.353 -2.462 14.620 1.00 88.50 104 ILE A CA 1
ATOM 875 C C . ILE A 1 104 ? -11.577 -3.058 16.015 1.00 88.50 104 ILE A C 1
ATOM 877 O O . ILE A 1 104 ? -12.597 -2.768 16.633 1.00 88.50 104 ILE A O 1
ATOM 881 N N . ARG A 1 105 ? -10.620 -3.828 16.555 1.00 91.56 105 ARG A N 1
ATOM 882 C CA . ARG A 1 105 ? -10.729 -4.392 17.917 1.00 91.56 105 ARG A CA 1
ATOM 883 C C . ARG A 1 105 ? -10.914 -3.305 18.973 1.00 91.56 105 ARG A C 1
ATOM 885 O O . ARG A 1 105 ? -11.831 -3.400 19.778 1.00 91.56 105 ARG A O 1
ATOM 892 N N . LYS A 1 106 ? -10.119 -2.235 18.912 1.00 88.12 106 LYS A N 1
ATOM 893 C CA . LYS A 1 106 ? -10.247 -1.091 19.821 1.00 88.12 106 LYS A CA 1
ATOM 894 C C . LYS A 1 106 ? -11.604 -0.395 19.682 1.00 88.12 106 LYS A C 1
ATOM 896 O O . LYS A 1 106 ? -12.198 -0.003 20.682 1.00 88.12 106 LYS A O 1
ATOM 901 N N . GLY A 1 107 ? -12.118 -0.251 18.460 1.00 85.56 107 GLY A N 1
ATOM 902 C CA . GLY A 1 107 ? -13.459 0.285 18.222 1.00 85.56 107 GLY A CA 1
ATOM 903 C C . GLY A 1 107 ? -14.565 -0.583 18.832 1.00 85.56 107 GLY A C 1
ATOM 904 O O . GLY A 1 107 ? -15.524 -0.046 19.376 1.00 85.56 107 GLY A O 1
ATOM 905 N N . ILE A 1 108 ? -14.409 -1.912 18.823 1.00 90.00 108 ILE A N 1
ATOM 906 C CA . ILE A 1 108 ? -15.322 -2.841 19.511 1.00 90.00 108 ILE A CA 1
ATOM 907 C C . ILE A 1 108 ? -15.222 -2.672 21.033 1.00 90.00 108 ILE A C 1
ATOM 909 O O . ILE A 1 108 ? -16.239 -2.503 21.700 1.00 90.00 108 ILE A O 1
ATOM 913 N N . GLU A 1 109 ? -14.005 -2.663 21.583 1.00 92.31 109 GLU A N 1
ATOM 914 C CA . GLU A 1 109 ? -13.751 -2.501 23.026 1.00 92.31 109 GLU A CA 1
ATOM 915 C C . GLU A 1 109 ? -14.296 -1.176 23.580 1.00 92.31 109 GLU A C 1
ATOM 917 O O . GLU A 1 109 ? -14.765 -1.115 24.713 1.00 92.31 109 GLU A O 1
ATOM 922 N N . THR A 1 110 ? -14.256 -0.115 22.772 1.00 89.62 110 THR A N 1
ATOM 923 C CA . THR A 1 110 ? -14.759 1.223 23.129 1.00 89.62 110 THR A CA 1
ATOM 924 C C . THR A 1 110 ? -16.243 1.428 22.810 1.00 89.62 110 THR A C 1
ATOM 926 O O . THR A 1 110 ? -16.768 2.514 23.047 1.00 89.62 110 THR A O 1
ATOM 929 N N . GLY A 1 111 ? -16.935 0.408 22.288 1.00 88.44 111 GLY A N 1
ATOM 930 C CA . GLY A 1 111 ? -18.360 0.468 21.949 1.00 88.44 111 GLY A CA 1
ATOM 931 C C . GLY A 1 111 ? -18.696 1.298 20.704 1.00 88.44 111 GLY A C 1
ATOM 932 O O . GLY A 1 111 ? -19.868 1.555 20.444 1.00 88.44 111 GLY A O 1
ATOM 933 N N . LEU A 1 112 ? -17.691 1.713 19.925 1.00 84.88 112 LEU A N 1
ATOM 934 C CA . LEU A 1 112 ? -17.871 2.442 18.664 1.00 84.88 112 LEU A CA 1
ATOM 935 C C . LEU A 1 112 ? -18.302 1.520 17.517 1.00 84.88 112 LEU A C 1
ATOM 937 O O . LEU A 1 112 ? -18.999 1.953 16.602 1.00 84.88 112 LEU A O 1
ATOM 941 N N . PHE A 1 113 ? -17.884 0.253 17.554 1.00 88.19 113 PHE A N 1
ATOM 942 C CA . PHE A 1 113 ? -18.222 -0.756 16.552 1.00 88.19 113 PHE A CA 1
ATOM 943 C C . PHE A 1 113 ? -19.022 -1.913 17.158 1.00 88.19 113 PHE A C 1
ATOM 945 O O . PHE A 1 113 ? -18.957 -2.179 18.357 1.00 88.19 113 PHE A O 1
ATOM 952 N N . ARG A 1 114 ? -19.777 -2.623 16.308 1.00 91.38 114 ARG A N 1
ATOM 953 C CA . ARG A 1 114 ? -20.599 -3.767 16.730 1.00 91.38 114 ARG A CA 1
ATOM 954 C C . ARG A 1 114 ? -19.727 -4.903 17.268 1.00 91.38 114 ARG A C 1
ATOM 956 O O . ARG A 1 114 ? -18.694 -5.227 16.687 1.00 91.38 114 ARG A O 1
ATOM 963 N N . THR A 1 115 ? -20.176 -5.533 18.347 1.00 94.38 115 THR A N 1
ATOM 964 C CA . THR A 1 115 ? -19.438 -6.593 19.051 1.00 94.38 115 THR A CA 1
ATOM 965 C C . THR A 1 115 ? -19.385 -7.925 18.302 1.00 94.38 115 THR A C 1
ATOM 967 O O . THR A 1 115 ? -18.551 -8.764 18.628 1.00 94.38 115 THR A O 1
ATOM 970 N N . ASP A 1 116 ? -20.230 -8.115 17.289 1.00 94.81 116 ASP A N 1
ATOM 971 C CA . ASP A 1 116 ? -20.331 -9.320 16.459 1.00 94.81 116 ASP A CA 1
ATOM 972 C C . ASP A 1 116 ? -19.496 -9.256 15.165 1.00 94.81 116 ASP A C 1
ATOM 974 O O . ASP A 1 116 ? -19.602 -10.137 14.310 1.00 94.81 116 ASP A O 1
ATOM 978 N N . LEU A 1 117 ? -18.660 -8.225 14.991 1.00 92.50 117 LEU A N 1
ATOM 979 C CA . LEU A 1 117 ? -17.814 -8.089 13.805 1.00 92.50 117 LEU A CA 1
ATOM 980 C C . LEU A 1 117 ? -16.722 -9.165 13.748 1.00 92.50 117 LEU A C 1
ATOM 982 O O . LEU A 1 117 ? -15.851 -9.247 14.616 1.00 92.50 117 LEU A O 1
ATOM 986 N N . ASP A 1 118 ? -16.683 -9.902 12.638 1.00 95.62 118 ASP A N 1
ATOM 987 C CA . ASP A 1 118 ? -15.521 -10.708 12.266 1.00 95.62 118 ASP A CA 1
ATOM 988 C C . ASP A 1 118 ? -14.392 -9.793 11.766 1.00 95.62 118 ASP A C 1
ATOM 9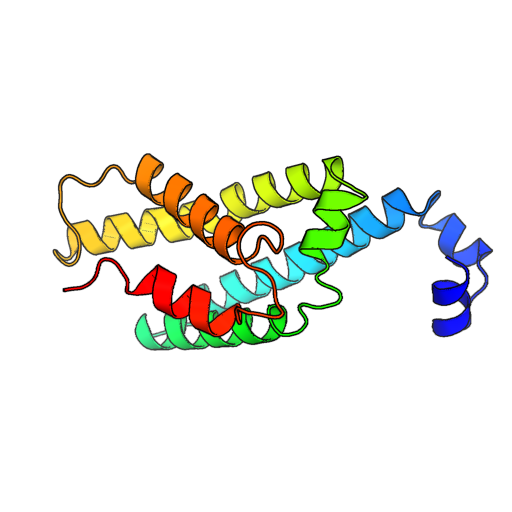90 O O . ASP A 1 118 ? -14.412 -9.267 10.650 1.00 95.62 118 ASP A O 1
ATOM 994 N N . VAL A 1 119 ? -13.387 -9.598 12.621 1.00 93.69 119 VAL A N 1
ATOM 995 C CA . VAL A 1 119 ? -12.254 -8.702 12.359 1.00 93.69 119 VAL A CA 1
ATOM 996 C C . VAL A 1 119 ? -11.426 -9.140 11.143 1.00 93.69 119 VAL A C 1
ATOM 998 O O . VAL A 1 119 ? -10.965 -8.274 10.395 1.00 93.69 119 VAL A O 1
ATOM 1001 N N . ASP A 1 120 ? -11.223 -10.444 10.914 1.00 93.88 120 ASP A N 1
ATOM 1002 C CA . ASP A 1 120 ? -10.435 -10.922 9.762 1.00 93.88 120 ASP A CA 1
ATOM 1003 C C . ASP A 1 120 ? -11.201 -10.682 8.459 1.00 93.88 120 ASP A C 1
ATOM 1005 O O . ASP A 1 120 ? -10.650 -10.113 7.508 1.00 93.88 120 ASP A O 1
ATOM 1009 N N . PHE A 1 121 ? -12.493 -11.019 8.446 1.00 94.81 121 PHE A N 1
ATOM 1010 C CA . PHE A 1 121 ? -13.372 -10.761 7.309 1.00 94.81 121 PHE A CA 1
ATOM 1011 C C . PHE A 1 121 ? -13.422 -9.269 6.955 1.00 94.81 121 PHE A C 1
ATOM 1013 O O . PHE A 1 121 ? -13.146 -8.895 5.811 1.00 94.81 121 PHE A O 1
ATOM 1020 N N . VAL A 1 122 ? -13.705 -8.404 7.935 1.00 91.56 122 VAL A N 1
ATOM 1021 C CA . VAL A 1 122 ? -13.812 -6.949 7.727 1.00 91.56 122 VAL A CA 1
ATOM 1022 C C . VAL A 1 122 ? -12.493 -6.373 7.220 1.00 91.56 122 VAL A C 1
ATOM 1024 O O . VAL A 1 122 ? -12.493 -5.569 6.290 1.00 91.56 122 VAL A O 1
ATOM 1027 N N . THR A 1 123 ? -11.359 -6.825 7.760 1.00 91.12 123 THR A N 1
ATOM 1028 C CA . THR A 1 123 ? -10.035 -6.382 7.298 1.00 91.12 123 THR A CA 1
ATOM 1029 C C . THR A 1 123 ? -9.807 -6.759 5.833 1.00 91.12 123 THR A C 1
ATOM 1031 O O . THR A 1 123 ? -9.350 -5.936 5.040 1.00 91.12 123 THR A O 1
ATOM 1034 N N . ARG A 1 124 ? -10.157 -7.982 5.422 1.00 92.50 124 ARG A N 1
ATOM 1035 C CA . ARG A 1 124 ? -10.014 -8.421 4.022 1.00 92.50 124 ARG A CA 1
ATOM 1036 C C . ARG A 1 124 ? -10.920 -7.650 3.074 1.00 92.50 124 ARG A C 1
ATOM 1038 O O . ARG A 1 124 ? -10.447 -7.238 2.014 1.00 92.50 124 ARG A O 1
ATOM 1045 N N . ILE A 1 125 ? -12.183 -7.452 3.446 1.00 92.06 125 ILE A N 1
ATOM 1046 C CA . ILE A 1 125 ? -13.150 -6.711 2.631 1.00 92.06 125 ILE A CA 1
ATOM 1047 C C . ILE A 1 125 ? -12.751 -5.244 2.511 1.00 92.06 125 ILE A C 1
ATOM 1049 O O . ILE A 1 125 ? -12.757 -4.719 1.403 1.00 92.06 125 ILE A O 1
ATOM 1053 N N . PHE A 1 126 ? -12.301 -4.608 3.593 1.00 89.44 126 PHE A N 1
ATOM 1054 C CA . PHE A 1 126 ? -11.852 -3.218 3.554 1.00 89.44 126 PHE A CA 1
ATOM 1055 C C . PHE A 1 126 ? -10.696 -3.016 2.563 1.00 89.44 126 PHE A C 1
ATOM 1057 O O . PHE A 1 126 ? -10.783 -2.198 1.651 1.00 89.44 126 PHE A O 1
ATOM 1064 N N . PHE A 1 127 ? -9.637 -3.828 2.666 1.00 88.50 127 PHE A N 1
ATOM 1065 C CA . PHE A 1 127 ? -8.503 -3.765 1.733 1.00 88.50 127 PHE A CA 1
ATOM 1066 C C . PHE A 1 127 ? -8.853 -4.224 0.313 1.00 88.50 127 PHE A C 1
ATOM 1068 O O . PHE A 1 127 ? -8.118 -3.927 -0.630 1.00 88.50 127 PHE A O 1
ATOM 1075 N N . ASN A 1 128 ? -9.911 -5.014 0.128 1.00 89.31 128 ASN A N 1
ATOM 1076 C CA . ASN A 1 128 ? -10.426 -5.307 -1.204 1.00 89.31 128 ASN A CA 1
ATOM 1077 C C . ASN A 1 128 ? -11.136 -4.075 -1.782 1.00 89.31 128 ASN A C 1
ATOM 1079 O O . ASN A 1 128 ? -10.805 -3.673 -2.892 1.00 89.31 128 ASN A O 1
ATOM 1083 N N . GLY A 1 129 ? -11.999 -3.427 -0.998 1.00 88.81 129 GLY A N 1
ATOM 1084 C CA . GLY A 1 129 ? -12.732 -2.224 -1.387 1.00 88.81 129 GLY A CA 1
ATOM 1085 C C . GLY A 1 129 ? -11.825 -1.047 -1.738 1.00 88.81 129 GLY A C 1
ATOM 1086 O O . GLY A 1 129 ? -11.988 -0.479 -2.811 1.00 88.81 129 GLY A O 1
ATOM 1087 N N . ILE A 1 130 ? -10.798 -0.758 -0.926 1.00 84.31 130 ILE A N 1
ATOM 1088 C CA . ILE A 1 130 ? -9.798 0.291 -1.225 1.00 84.31 130 ILE A CA 1
ATOM 1089 C C . ILE A 1 130 ? -9.112 0.064 -2.581 1.00 84.31 130 ILE A C 1
ATOM 1091 O O . ILE A 1 130 ? -8.836 1.010 -3.320 1.00 84.31 130 ILE A O 1
ATOM 1095 N N . ARG A 1 131 ? -8.851 -1.196 -2.940 1.00 82.75 131 ARG A N 1
ATOM 1096 C CA . ARG A 1 131 ? -8.278 -1.530 -4.250 1.00 82.75 131 ARG A CA 1
ATOM 1097 C C . ARG A 1 131 ? -9.319 -1.435 -5.355 1.00 82.75 131 ARG A C 1
ATOM 1099 O O . ARG A 1 131 ? -8.989 -0.945 -6.423 1.00 82.75 131 ARG A O 1
ATOM 1106 N N . GLY A 1 132 ? -10.553 -1.856 -5.082 1.00 86.81 132 GLY A N 1
ATOM 1107 C CA . GLY A 1 132 ? -11.675 -1.748 -6.009 1.00 86.81 132 GLY A CA 1
ATOM 1108 C C . GLY A 1 132 ? -11.947 -0.303 -6.420 1.00 86.81 132 GLY A C 1
ATOM 1109 O O . GLY A 1 132 ? -12.064 -0.036 -7.604 1.00 86.81 132 GLY A O 1
ATOM 1110 N N . ILE A 1 133 ? -11.945 0.649 -5.483 1.00 86.19 133 ILE A N 1
ATOM 1111 C CA . ILE A 1 133 ? -12.124 2.079 -5.808 1.00 86.19 133 ILE A CA 1
ATOM 1112 C C . ILE A 1 133 ? -10.943 2.702 -6.566 1.00 86.19 133 ILE A C 1
ATOM 1114 O O . ILE A 1 133 ? -11.071 3.795 -7.102 1.00 86.19 133 ILE A O 1
ATOM 1118 N N . SER A 1 134 ? -9.794 2.022 -6.592 1.00 78.00 134 SER A N 1
ATOM 1119 C CA . SER A 1 134 ? -8.617 2.422 -7.374 1.00 78.00 134 SER A CA 1
ATOM 1120 C C . SER A 1 134 ? -8.522 1.669 -8.709 1.00 78.00 134 SER A C 1
ATOM 1122 O O . SER A 1 134 ? -7.574 1.883 -9.468 1.00 78.00 134 SER A O 1
ATOM 1124 N N . ASP A 1 135 ? -9.460 0.757 -8.981 1.00 81.31 135 ASP A N 1
ATOM 1125 C CA . ASP A 1 135 ? -9.525 -0.012 -10.216 1.00 81.31 135 ASP A CA 1
ATOM 1126 C C . ASP A 1 135 ? -10.204 0.829 -11.298 1.00 81.31 135 ASP A C 1
ATOM 1128 O O . ASP A 1 135 ? -11.400 1.102 -11.232 1.00 81.31 135 ASP A O 1
ATOM 1132 N N . ILE A 1 136 ? -9.431 1.234 -12.303 1.00 79.81 136 ILE A N 1
ATOM 1133 C CA . ILE A 1 136 ? -9.914 2.107 -13.375 1.00 79.81 136 ILE A CA 1
ATOM 1134 C C . ILE A 1 136 ? -10.853 1.395 -14.357 1.00 79.81 136 ILE A C 1
ATOM 1136 O O . ILE A 1 136 ? -11.546 2.066 -15.117 1.00 79.81 136 ILE A O 1
ATOM 1140 N N . GLU A 1 137 ? -10.881 0.057 -14.367 1.00 83.00 137 GLU A N 1
ATOM 1141 C CA . GLU A 1 137 ? -11.877 -0.694 -15.138 1.00 83.00 137 GLU A CA 1
ATOM 1142 C C . GLU A 1 137 ? -13.244 -0.649 -14.443 1.00 83.00 137 GLU A C 1
ATOM 1144 O O . GLU A 1 137 ? -14.275 -0.604 -15.114 1.00 83.00 137 GLU A O 1
ATOM 1149 N N . LEU A 1 138 ? -13.254 -0.608 -13.105 1.00 86.88 138 LEU A N 1
ATOM 1150 C CA . LEU A 1 138 ? -14.471 -0.490 -12.301 1.00 86.88 138 LEU A CA 1
ATOM 1151 C C . LEU A 1 138 ? -14.927 0.970 -12.137 1.00 86.88 138 LEU A C 1
ATOM 1153 O O . LEU A 1 138 ? -16.122 1.252 -12.212 1.00 86.88 138 LEU A O 1
ATOM 1157 N N . PHE A 1 139 ? -13.985 1.895 -11.942 1.00 87.25 139 PHE A N 1
ATOM 1158 C CA . PHE A 1 139 ? -14.221 3.327 -11.771 1.00 87.25 139 PHE A CA 1
ATOM 1159 C C . PHE A 1 139 ? -13.354 4.148 -12.741 1.00 87.25 139 PHE A C 1
ATOM 1161 O O . PHE A 1 139 ? -12.262 4.594 -12.378 1.00 87.25 139 PHE A O 1
ATOM 1168 N N . PRO A 1 140 ? -13.829 4.378 -13.980 1.00 85.62 140 PRO A N 1
ATOM 1169 C CA . PRO A 1 140 ? -13.099 5.160 -14.972 1.00 85.62 140 PRO A CA 1
ATOM 1170 C C . PRO A 1 140 ? -12.816 6.590 -14.503 1.00 85.62 140 PRO A C 1
ATOM 1172 O O . PRO A 1 140 ? -13.715 7.296 -14.039 1.00 85.62 140 PRO A O 1
ATOM 1175 N N . ILE A 1 141 ? -11.575 7.037 -14.682 1.00 81.75 141 ILE A N 1
ATOM 1176 C CA . ILE A 1 141 ? -11.058 8.328 -14.192 1.00 81.75 141 ILE A CA 1
ATOM 1177 C C . ILE A 1 141 ? -11.701 9.538 -14.891 1.00 81.75 141 ILE A C 1
ATOM 1179 O O . ILE A 1 141 ? -11.618 10.671 -14.424 1.00 81.75 141 ILE A O 1
ATOM 1183 N N . GLU A 1 142 ? -12.349 9.316 -16.037 1.00 85.69 142 GLU A N 1
ATOM 1184 C CA . GLU A 1 142 ? -13.138 10.325 -16.744 1.00 85.69 142 GLU A CA 1
ATOM 1185 C C . GLU A 1 142 ? -14.425 10.675 -15.986 1.00 85.69 142 GLU A C 1
ATOM 1187 O O . GLU A 1 142 ? -14.926 11.793 -16.103 1.00 85.69 142 GLU A O 1
ATOM 1192 N N . ASN A 1 143 ? -14.943 9.720 -15.208 1.00 88.50 143 ASN A N 1
ATOM 1193 C CA . ASN A 1 143 ? -16.241 9.804 -14.541 1.00 88.50 143 ASN A CA 1
ATOM 1194 C C . ASN A 1 143 ? -16.118 9.899 -13.017 1.00 88.50 143 ASN A C 1
ATOM 1196 O O . ASN A 1 143 ? -17.025 10.410 -12.361 1.00 88.50 143 ASN A O 1
ATOM 1200 N N . TYR A 1 144 ? -15.015 9.408 -12.450 1.00 87.44 144 TYR A N 1
ATOM 1201 C CA . TYR A 1 144 ? -14.816 9.303 -11.012 1.00 87.44 144 TYR A CA 1
ATOM 1202 C C . TYR A 1 144 ? -13.467 9.878 -10.597 1.00 87.44 144 TYR A C 1
ATOM 1204 O O . TYR A 1 144 ? -12.475 9.717 -11.298 1.00 87.44 144 TYR A O 1
ATOM 1212 N N . LYS A 1 145 ? -13.434 10.509 -9.422 1.00 84.06 145 LYS A N 1
ATOM 1213 C CA . LYS A 1 145 ? -12.192 10.936 -8.771 1.00 84.06 145 LYS A CA 1
ATOM 1214 C C . LYS A 1 145 ? -11.918 10.046 -7.566 1.00 84.06 145 LYS A C 1
ATOM 1216 O O . LYS A 1 145 ? -12.819 9.843 -6.746 1.00 84.06 145 LYS A O 1
ATOM 1221 N N . ILE A 1 146 ? -10.697 9.529 -7.428 1.00 78.75 146 ILE A N 1
ATOM 1222 C CA . ILE A 1 146 ? -10.364 8.565 -6.366 1.00 78.75 146 ILE A CA 1
ATOM 1223 C C . ILE A 1 146 ? -10.537 9.171 -4.968 1.00 78.75 146 ILE A C 1
ATOM 1225 O O . ILE A 1 146 ? -10.974 8.477 -4.052 1.00 78.75 146 ILE A O 1
ATOM 1229 N N . ASP A 1 147 ? -10.253 10.461 -4.784 1.00 77.94 147 ASP A N 1
ATOM 1230 C CA . ASP A 1 147 ? -10.455 11.150 -3.504 1.00 77.94 147 ASP A CA 1
ATOM 1231 C C . ASP A 1 147 ? -11.932 11.146 -3.074 1.00 77.94 147 ASP A C 1
ATOM 1233 O O . ASP A 1 147 ? -12.241 10.880 -1.910 1.00 77.94 147 ASP A O 1
ATOM 1237 N N . GLN A 1 148 ? -12.851 11.358 -4.019 1.00 85.62 148 GLN A N 1
ATOM 1238 C CA . GLN A 1 148 ? -14.293 11.281 -3.779 1.00 85.62 148 GLN A CA 1
ATOM 1239 C C . GLN A 1 148 ? -14.750 9.845 -3.514 1.00 85.62 148 GLN A C 1
ATOM 1241 O O . GLN A 1 148 ? -15.539 9.615 -2.598 1.00 85.62 148 GLN A O 1
ATOM 1246 N N . LEU A 1 149 ? -14.227 8.871 -4.266 1.00 88.19 149 LEU A N 1
ATOM 1247 C CA . LEU A 1 149 ? -14.533 7.457 -4.046 1.00 88.19 149 LEU A CA 1
ATOM 1248 C C . LEU A 1 149 ? -14.041 6.964 -2.685 1.00 88.19 149 LEU A C 1
ATOM 1250 O O . LEU A 1 149 ? -14.733 6.182 -2.042 1.00 88.19 149 LEU A O 1
ATOM 1254 N N . MET A 1 150 ? -12.881 7.431 -2.219 1.00 83.31 150 MET A N 1
ATOM 1255 C CA . MET A 1 150 ? -12.376 7.108 -0.884 1.00 83.31 150 MET A CA 1
ATOM 1256 C C . MET A 1 150 ? -13.297 7.622 0.217 1.00 83.31 150 MET A C 1
ATOM 1258 O O . MET A 1 150 ? -13.577 6.884 1.160 1.00 83.31 150 MET A O 1
ATOM 1262 N N . ILE A 1 151 ? -13.787 8.859 0.089 1.00 83.88 151 ILE A N 1
ATOM 1263 C CA . ILE A 1 151 ? -14.748 9.431 1.040 1.00 83.88 151 ILE A CA 1
ATOM 1264 C C . ILE A 1 151 ? -16.045 8.617 1.012 1.00 83.88 151 ILE A C 1
ATOM 1266 O O . ILE A 1 151 ? -16.461 8.101 2.049 1.00 83.88 151 ILE A O 1
ATOM 1270 N N . ALA A 1 152 ? -16.618 8.400 -0.175 1.00 89.19 152 ALA A N 1
ATOM 1271 C CA . ALA A 1 152 ? -17.839 7.617 -0.339 1.00 89.19 152 ALA A CA 1
ATOM 1272 C C . ALA A 1 152 ? -17.693 6.197 0.236 1.00 89.19 152 ALA A C 1
ATOM 1274 O O . ALA A 1 152 ? -18.556 5.740 0.980 1.00 89.19 152 ALA A O 1
ATOM 1275 N N . PHE A 1 153 ? -16.572 5.520 -0.024 1.00 88.50 153 PHE A N 1
ATOM 1276 C CA . PHE A 1 153 ? -16.274 4.198 0.528 1.00 88.50 153 PHE A CA 1
ATOM 1277 C C . PHE A 1 153 ? -16.121 4.201 2.056 1.00 88.50 153 PHE A C 1
ATOM 1279 O O . PHE A 1 153 ? -16.446 3.209 2.706 1.00 88.50 153 PHE A O 1
ATOM 1286 N N . SER A 1 154 ? -15.651 5.294 2.657 1.00 81.69 154 SER A N 1
ATOM 1287 C CA . SER A 1 154 ? -15.573 5.400 4.118 1.00 81.69 154 SER A CA 1
ATOM 1288 C C . SER A 1 154 ? -16.921 5.692 4.787 1.00 81.69 154 SER A C 1
ATOM 1290 O O . SER A 1 154 ? -17.102 5.347 5.953 1.00 81.69 154 SER A O 1
ATOM 1292 N N . GLU A 1 155 ? -17.871 6.284 4.057 1.00 86.12 155 GLU A N 1
ATOM 1293 C CA . GLU A 1 155 ? -19.104 6.834 4.632 1.00 86.12 155 GLU A CA 1
ATOM 1294 C C . GLU A 1 155 ? -20.382 6.080 4.232 1.00 86.12 155 GLU A C 1
ATOM 1296 O O . GLU A 1 155 ? -21.377 6.186 4.938 1.00 86.12 155 GLU A O 1
ATOM 1301 N N . TYR A 1 156 ? -20.384 5.266 3.167 1.00 87.00 156 TYR A N 1
ATOM 1302 C CA . TYR A 1 156 ? -21.615 4.652 2.621 1.00 87.00 156 TYR A CA 1
ATOM 1303 C C . TYR A 1 156 ? -22.373 3.702 3.566 1.00 87.00 156 TYR A C 1
ATOM 1305 O O . TYR A 1 156 ? -23.499 3.299 3.277 1.00 87.00 156 TYR A O 1
ATOM 1313 N N . HIS A 1 157 ? -21.754 3.314 4.677 1.00 82.88 157 HIS A N 1
ATOM 1314 C CA . HIS A 1 157 ? -22.355 2.487 5.723 1.00 82.88 157 HIS A CA 1
ATOM 1315 C C . HIS A 1 157 ? -22.800 3.274 6.957 1.00 82.88 157 HIS A C 1
ATOM 1317 O O . HIS A 1 157 ? -23.428 2.700 7.851 1.00 82.88 157 HIS A O 1
ATOM 1323 N N . LEU A 1 158 ? -22.418 4.548 7.042 1.00 79.56 158 LEU A N 1
ATOM 1324 C CA . LEU A 1 158 ? -22.786 5.428 8.138 1.00 79.56 158 LEU A CA 1
ATOM 1325 C C . LEU A 1 158 ? -24.259 5.833 7.973 1.00 79.56 158 LEU A C 1
ATOM 1327 O O . LEU A 1 158 ? -24.761 5.947 6.855 1.00 79.56 158 LEU A O 1
ATOM 1331 N N . ARG A 1 159 ? -24.960 5.978 9.098 1.00 60.12 159 ARG A N 1
ATOM 1332 C CA . ARG A 1 159 ? -26.348 6.454 9.162 1.00 60.12 159 ARG A CA 1
ATOM 1333 C C . ARG A 1 159 ? -26.389 7.938 9.472 1.00 60.12 159 ARG A C 1
ATOM 1335 O O . ARG A 1 159 ? -25.540 8.363 10.286 1.00 60.12 159 ARG A O 1
#

Sequence (159 aa):
MDEIAQHMRISKKTIYIHFPNKEQLVEESAITHFEYIIGRIKTISNQAKDPIIELYQLKKEATQHLSNEKNSPQYQLQKFYPKIYVKLKKREFKELGKFFSNSIRKGIETGLFRTDLDVDFVTRIFFNGIRGISDIELFPIENYKIDQLMIAFSEYHLR

Radius of gyration: 18.57 Å; chains: 1; bounding box: 52×25×45 Å

Foldseek 3Di:
DVVVCVVVVHDPVV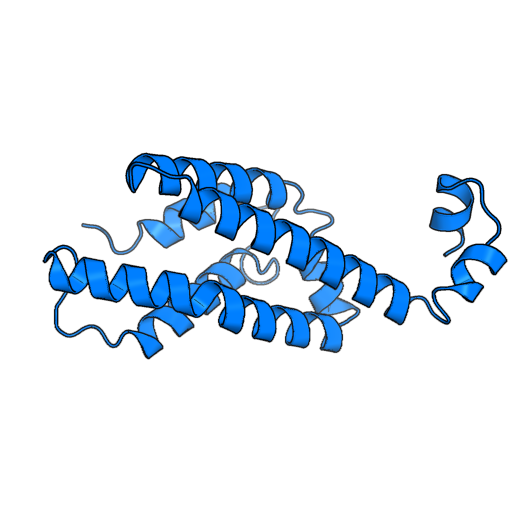VCVVPVDPLRVLLVVVVVVLVVLLVQLVVLVVPDPDPVSSVVSNLVSVCVLQPDQVPNSLVCCVVPPVVSNVVSLVVCCVSCLVVQLVVQVVCCVVVVDDVPDPSVVVSVVLSVQLVQLSDCVNPPPVHDRSSVSVVCSVPVPPD